Protein AF-A0A939WVJ8-F1 (afdb_monomer)

pLDDT: mean 87.92, std 11.15, range [46.84, 96.56]

Foldseek 3Di:
DDDPDDDPVNVVVVVVVVVVVCVVPVVVVLVVVVVVQVVVQVVLVVQQVQLQVVVCVVPVAGDQALVSSVVVRRDDDDPFKDKGKGFDDDPNGRQKMKIWIWGDRPNAIWIKMFIPGDPDDPDHGDIDTDDQPDDPDPPHGSDD

Solvent-accessible surface area (backbone atoms only — not comparable to full-atom values): 8310 Å² total; per-residue (Å²): 131,89,80,83,74,85,55,72,65,63,53,51,52,52,53,53,53,51,50,57,52,49,67,56,47,53,63,54,54,51,53,52,56,53,50,54,53,51,53,51,48,54,53,46,49,50,44,34,48,50,9,37,52,54,42,24,74,75,68,78,38,56,60,59,47,62,76,81,24,48,89,48,59,31,66,77,68,55,100,48,36,42,67,45,42,29,54,42,70,56,98,87,39,46,56,25,39,39,38,33,41,36,38,56,54,98,88,44,66,48,24,36,37,36,39,48,57,59,83,92,64,93,59,66,72,43,82,43,81,48,57,76,85,58,57,95,48,93,86,48,66,46,71,134

Secondary structure (DSSP, 8-state):
----PPPHHHHHHHHHHHHHHHHHHHHHHHHHHHHHHHHHHHHHHHHHHHHHHHHHHHHSS--SSHHHHGGGTPPPP-SSEEEEEEEEEETTEEEEEEEEEEEEETTEEEEEEEEEE-SS-S--SEEEEE-TT---STT--S--

Mean predicted aligned error: 7.28 Å

Sequence (144 aa):
MKTKGFTLIELAIVVAIVGILAAIAVPIFSSFSDAAKIDELQSNMLVAATAQEEYFISKGKYSSTPADLIAYGFPKNSDDMRFRTGIILKNGVGMSYWINGLRKIKGETHCWLYVSSLMGTTEKASFKELKASEQPYTGVSCTW

Nearest PDB structures (foldseek):
  5u35-assembly1_B  TM=5.638E-01  e=1.105E+00  synthetic construct
  8jz0-assembly2_B  TM=4.241E-01  e=3.193E+00  Dioscoreophyllum cumminsii
  5muz-assembly1_A  TM=5.393E-01  e=4.942E+00  CAS virus
  3fka-assembly1_D  TM=2.583E-01  e=1.252E+00  Ruegeria pomeroyi DSS-3

Structure (mmCIF, N/CA/C/O backbone):
data_AF-A0A939WVJ8-F1
#
_entry.id   AF-A0A939WVJ8-F1
#
loop_
_atom_site.group_PDB
_atom_site.id
_atom_site.type_symbol
_atom_site.label_atom_id
_atom_site.label_alt_id
_atom_site.label_comp_id
_atom_site.label_asym_id
_atom_site.label_entit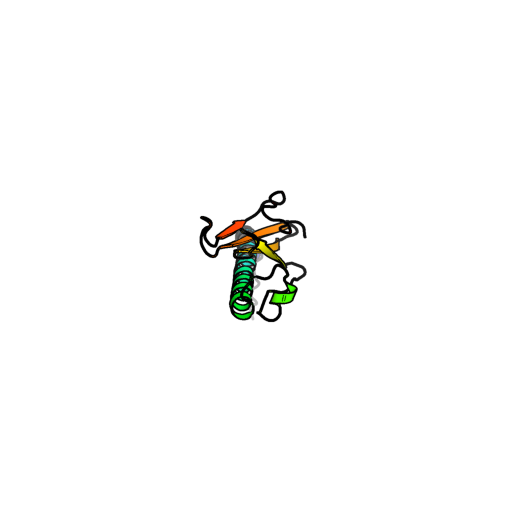y_id
_atom_site.label_seq_id
_atom_site.pdbx_PDB_ins_code
_atom_site.Cartn_x
_atom_site.Cartn_y
_atom_site.Cartn_z
_atom_site.occupancy
_atom_site.B_iso_or_equiv
_atom_site.auth_seq_id
_atom_site.auth_comp_id
_atom_site.auth_asym_id
_atom_site.auth_atom_id
_atom_site.pdbx_PDB_model_num
ATOM 1 N N . MET A 1 1 ? -54.660 -20.182 29.153 1.00 51.53 1 MET A N 1
ATOM 2 C CA . MET A 1 1 ? -53.192 -20.228 28.951 1.00 51.53 1 MET A CA 1
ATOM 3 C C . MET A 1 1 ? -52.571 -19.088 29.750 1.00 51.53 1 MET A C 1
ATOM 5 O O . MET A 1 1 ? -52.990 -17.959 29.550 1.00 51.53 1 MET A O 1
ATOM 9 N N . LYS A 1 2 ? -51.660 -19.356 30.699 1.00 58.00 2 LYS A N 1
ATOM 10 C CA . LYS A 1 2 ? -50.938 -18.294 31.426 1.00 58.00 2 LYS A CA 1
ATOM 11 C C . LYS A 1 2 ? -49.825 -17.760 30.524 1.00 58.00 2 LYS A C 1
ATOM 13 O O . LYS A 1 2 ? -48.818 -18.434 30.333 1.00 58.00 2 LYS A O 1
ATOM 18 N N . THR A 1 3 ? -50.014 -16.572 29.968 1.00 65.06 3 THR A N 1
ATOM 19 C CA . THR A 1 3 ? -48.945 -15.785 29.352 1.00 65.06 3 THR A CA 1
ATOM 20 C C . THR A 1 3 ? -47.984 -15.342 30.453 1.00 65.06 3 THR A C 1
ATOM 22 O O . THR A 1 3 ? -48.331 -14.531 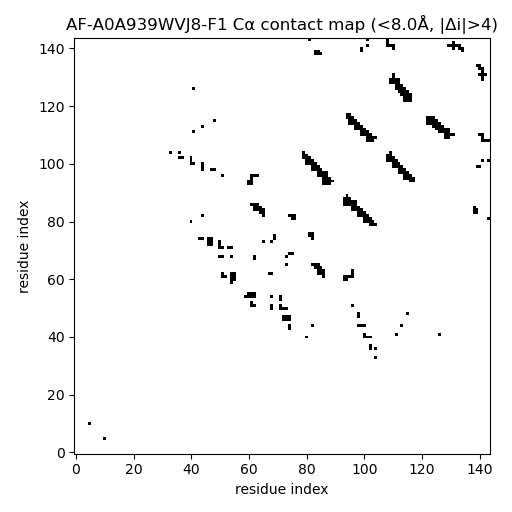31.309 1.00 65.06 3 THR A O 1
ATOM 25 N N . LYS A 1 4 ? -46.778 -15.919 30.481 1.00 73.19 4 LYS A N 1
ATOM 26 C CA . LYS A 1 4 ? -45.676 -15.387 31.289 1.00 73.19 4 LYS A CA 1
ATOM 27 C C . LYS A 1 4 ? -45.212 -14.097 30.613 1.00 73.19 4 LYS A C 1
ATOM 29 O O . LYS A 1 4 ? -44.643 -14.150 29.528 1.00 73.19 4 LYS A O 1
ATOM 34 N N . GLY A 1 5 ? -45.549 -12.955 31.206 1.00 76.75 5 GLY A N 1
ATOM 35 C CA . GLY A 1 5 ? -45.053 -11.653 30.767 1.00 76.75 5 GLY A CA 1
ATOM 36 C C . GLY A 1 5 ? -43.586 -11.482 31.157 1.00 76.75 5 GLY A C 1
ATOM 37 O O . GLY A 1 5 ? -43.186 -11.912 32.237 1.00 76.75 5 GLY A O 1
ATOM 38 N N . PHE A 1 6 ? -42.804 -10.873 30.267 1.00 80.56 6 PHE A N 1
ATOM 39 C CA . PHE A 1 6 ? -41.421 -10.466 30.522 1.00 80.56 6 PHE A CA 1
ATOM 40 C C . PHE A 1 6 ? -41.404 -9.400 31.624 1.00 80.56 6 PHE A C 1
ATOM 42 O O . PHE A 1 6 ? -42.238 -8.489 31.606 1.00 80.56 6 PHE A O 1
ATOM 49 N N . THR A 1 7 ? -40.488 -9.491 32.585 1.00 89.56 7 THR A N 1
ATOM 50 C CA . THR A 1 7 ? -40.379 -8.462 33.624 1.00 89.56 7 THR A CA 1
ATOM 51 C C . THR A 1 7 ? -39.522 -7.292 33.135 1.00 89.56 7 THR A C 1
ATOM 53 O O . THR A 1 7 ? -38.559 -7.458 32.386 1.00 89.56 7 THR A O 1
ATOM 56 N N . LEU A 1 8 ? -39.848 -6.072 33.574 1.00 89.81 8 LEU A N 1
ATOM 57 C CA . LEU A 1 8 ? -39.053 -4.881 33.244 1.00 89.81 8 LEU A CA 1
ATOM 58 C C . LEU A 1 8 ? -37.630 -4.960 33.820 1.00 89.81 8 LEU A C 1
ATOM 60 O O . LEU A 1 8 ? -36.695 -4.436 33.219 1.00 89.81 8 LEU A O 1
ATOM 64 N N . ILE A 1 9 ? -37.458 -5.645 34.956 1.00 92.62 9 ILE A N 1
ATOM 65 C CA . ILE A 1 9 ? -36.148 -5.854 35.583 1.00 92.62 9 ILE A CA 1
ATOM 66 C C . ILE A 1 9 ? -35.263 -6.792 34.745 1.00 92.62 9 ILE A C 1
ATOM 68 O O . ILE A 1 9 ? -34.078 -6.510 34.581 1.00 92.62 9 ILE A O 1
ATOM 72 N N . GLU A 1 10 ? -35.829 -7.851 34.148 1.00 90.62 10 GLU A N 1
ATOM 73 C CA . GLU A 1 10 ? -35.093 -8.741 33.236 1.00 90.62 10 GLU A CA 1
ATOM 74 C C . GLU A 1 10 ? -34.570 -7.970 32.026 1.00 90.62 10 GLU A C 1
ATOM 76 O O . GLU A 1 10 ? -33.407 -8.115 31.656 1.00 90.62 10 GLU A O 1
ATOM 81 N N . LEU A 1 11 ? -35.390 -7.090 31.448 1.00 90.50 11 LEU A N 1
ATOM 82 C CA . LEU A 1 11 ? -34.958 -6.269 30.321 1.00 90.50 11 LEU A CA 1
ATOM 83 C C . LEU A 1 11 ? -33.883 -5.249 30.733 1.00 90.50 11 LEU A C 1
ATOM 85 O O . LEU A 1 11 ? -32.908 -5.056 30.007 1.00 90.50 11 LEU A O 1
ATOM 89 N N . ALA A 1 12 ? -34.023 -4.626 31.907 1.00 92.56 12 ALA A N 1
ATOM 90 C CA . ALA A 1 12 ? -33.082 -3.618 32.392 1.00 92.56 12 ALA A CA 1
ATOM 91 C C . ALA A 1 12 ? -31.667 -4.182 32.603 1.00 92.56 12 ALA A C 1
ATOM 93 O O . ALA A 1 12 ? -30.686 -3.555 32.201 1.00 92.56 12 ALA A O 1
ATOM 94 N N . ILE A 1 13 ? -31.550 -5.383 33.177 1.00 94.19 13 ILE A N 1
ATOM 95 C CA . ILE A 1 13 ? -30.248 -6.033 33.393 1.00 94.19 13 ILE A CA 1
ATOM 96 C C . ILE A 1 13 ? -29.610 -6.431 32.055 1.00 94.19 13 ILE A C 1
ATOM 98 O O . ILE A 1 13 ? -28.408 -6.246 31.872 1.00 94.19 13 ILE A O 1
ATOM 102 N N . VAL A 1 14 ? -30.399 -6.921 31.093 1.00 95.12 14 VAL A N 1
ATOM 103 C CA . VAL A 1 14 ? -29.889 -7.287 29.761 1.00 95.12 14 VAL A CA 1
ATOM 104 C C . VAL A 1 14 ? -29.299 -6.073 29.048 1.00 95.12 14 VAL A C 1
ATOM 106 O O . VAL A 1 14 ? -28.176 -6.143 28.549 1.00 95.12 14 VAL A O 1
ATOM 109 N N . VAL A 1 15 ? -30.008 -4.941 29.043 1.00 94.75 15 VAL A N 1
ATOM 110 C CA . VAL A 1 15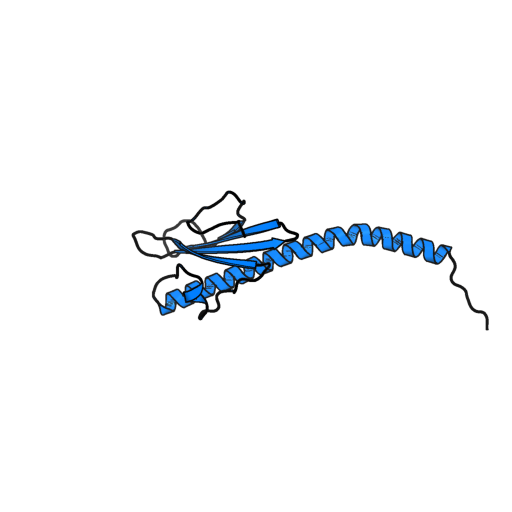 ? -29.509 -3.708 28.414 1.00 94.75 15 VAL A CA 1
ATOM 111 C C . VAL A 1 15 ? -28.262 -3.188 29.134 1.00 94.75 15 VAL A C 1
ATOM 113 O O . VAL A 1 15 ? -27.330 -2.739 28.469 1.00 94.75 15 VAL A O 1
ATOM 116 N N . ALA A 1 16 ? -28.192 -3.309 30.464 1.00 95.19 16 ALA A N 1
ATOM 117 C CA . ALA A 1 16 ? -27.001 -2.936 31.226 1.00 95.19 16 ALA A CA 1
ATOM 118 C C . ALA A 1 16 ? -25.770 -3.776 30.833 1.00 95.19 16 ALA A C 1
ATOM 120 O O . ALA A 1 16 ? -24.700 -3.221 30.586 1.00 95.19 16 ALA A O 1
ATOM 121 N N . ILE A 1 17 ? -25.919 -5.100 30.707 1.00 96.38 17 ILE A N 1
ATOM 122 C CA . ILE A 1 17 ? -24.822 -5.993 30.301 1.00 96.38 17 ILE A CA 1
ATOM 123 C C . ILE A 1 17 ? -24.402 -5.717 28.850 1.00 96.38 17 ILE A C 1
ATOM 125 O O . ILE A 1 17 ? -23.210 -5.576 28.576 1.00 96.38 17 ILE A O 1
ATOM 129 N N . VAL A 1 18 ? -25.359 -5.582 27.924 1.00 95.69 18 VAL A N 1
ATOM 130 C CA . VAL A 1 18 ? -25.067 -5.259 26.515 1.00 95.69 18 VAL A CA 1
ATOM 131 C C . VAL A 1 18 ? -24.376 -3.899 26.394 1.00 95.69 18 VAL A C 1
ATOM 133 O O . VAL A 1 18 ? -23.446 -3.769 25.603 1.00 95.69 18 VAL A O 1
ATOM 136 N N . GLY A 1 19 ? -24.758 -2.911 27.209 1.00 95.19 19 GLY A N 1
ATOM 137 C CA . GLY A 1 19 ? -24.100 -1.605 27.260 1.00 95.19 19 GLY A CA 1
ATOM 138 C C . GLY A 1 19 ? -22.620 -1.693 27.645 1.00 95.19 19 GLY A C 1
ATOM 139 O O . GLY A 1 19 ? -21.780 -1.087 26.981 1.00 95.19 19 GLY A O 1
ATOM 140 N N . ILE A 1 20 ? -22.282 -2.498 28.661 1.00 95.12 20 ILE A N 1
ATOM 141 C CA . ILE A 1 20 ? -20.887 -2.720 29.086 1.00 95.12 20 ILE A CA 1
ATOM 142 C C . ILE A 1 20 ? -20.090 -3.427 27.982 1.00 95.12 20 ILE A C 1
ATOM 144 O O . ILE A 1 20 ? -18.980 -3.007 27.653 1.00 95.12 20 ILE A O 1
ATOM 148 N N . LEU A 1 21 ? -20.661 -4.474 27.375 1.00 95.44 21 LEU A N 1
ATOM 149 C CA . LEU A 1 21 ? -20.004 -5.207 26.291 1.00 95.44 21 LEU A CA 1
ATOM 150 C C . LEU A 1 21 ? -19.768 -4.315 25.064 1.00 95.44 21 LEU A C 1
ATOM 152 O O . LEU A 1 21 ? -18.676 -4.330 24.500 1.00 95.44 21 LEU A O 1
ATOM 156 N N . ALA A 1 22 ? -20.756 -3.503 24.678 1.00 92.56 22 ALA A N 1
ATOM 157 C CA . ALA A 1 22 ? -20.650 -2.592 23.542 1.00 92.56 22 ALA A CA 1
ATOM 158 C C . ALA A 1 22 ? -19.573 -1.517 23.759 1.00 92.56 22 ALA A C 1
ATOM 160 O O . ALA A 1 22 ? -18.813 -1.225 22.835 1.00 92.56 22 ALA A O 1
ATOM 161 N N . ALA A 1 23 ? -19.457 -0.978 24.978 1.00 93.06 23 ALA A N 1
ATOM 162 C CA . ALA A 1 23 ? -18.451 0.030 25.312 1.00 93.06 23 ALA A CA 1
ATOM 163 C C . ALA A 1 23 ? -17.007 -0.468 25.104 1.00 93.06 23 ALA A C 1
ATOM 165 O O . ALA A 1 23 ? -16.149 0.307 24.686 1.00 93.06 23 ALA A O 1
ATOM 166 N N . ILE A 1 24 ? -16.741 -1.757 25.347 1.00 91.00 24 ILE A N 1
ATOM 167 C CA . ILE A 1 24 ? -15.419 -2.372 25.142 1.00 91.00 24 ILE A CA 1
ATOM 168 C C . ILE A 1 24 ? -15.244 -2.850 23.692 1.00 91.00 24 ILE A C 1
ATOM 170 O O . ILE A 1 24 ? -14.176 -2.683 23.104 1.00 91.00 24 ILE A O 1
ATOM 174 N N . ALA A 1 25 ? -16.284 -3.435 23.093 1.00 88.44 25 ALA A N 1
ATOM 175 C CA . ALA A 1 25 ? -16.197 -4.059 21.775 1.00 88.44 25 ALA A CA 1
ATOM 176 C C . ALA A 1 25 ? -15.981 -3.050 20.634 1.00 88.44 25 ALA A C 1
ATOM 178 O O . ALA A 1 25 ? -15.193 -3.311 19.725 1.00 88.44 25 ALA A O 1
ATOM 179 N N . VAL A 1 26 ? -16.646 -1.891 20.680 1.00 87.25 26 VAL A N 1
ATOM 180 C CA . VAL A 1 26 ? -16.578 -0.871 19.617 1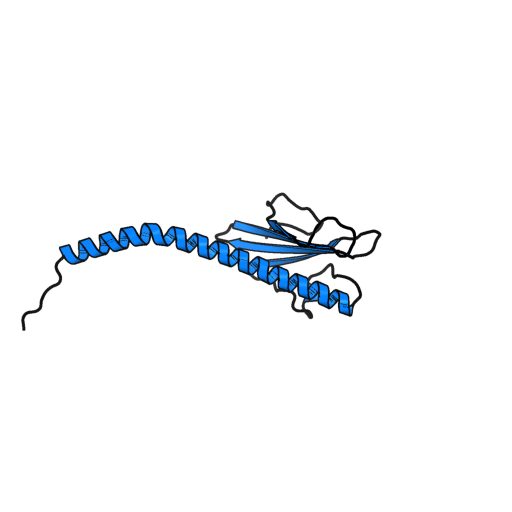.00 87.25 26 VAL A CA 1
ATOM 181 C C . VAL A 1 26 ? -15.156 -0.335 19.370 1.00 87.25 26 VAL A C 1
ATOM 183 O O . VAL A 1 26 ? -14.716 -0.379 18.216 1.00 87.25 26 VAL A O 1
ATOM 186 N N . PRO A 1 27 ? -14.397 0.147 20.379 1.00 86.50 27 PRO A N 1
ATOM 187 C CA . PRO A 1 27 ? -13.050 0.670 20.136 1.00 86.50 27 PRO A CA 1
ATOM 188 C C . PRO A 1 27 ? -12.084 -0.409 19.626 1.00 86.50 27 PRO A C 1
ATOM 190 O O . PRO A 1 27 ? -11.284 -0.138 18.732 1.00 86.50 27 PRO A O 1
ATOM 193 N N . ILE A 1 28 ? -12.198 -1.638 20.138 1.00 87.44 28 ILE A N 1
ATOM 194 C CA . ILE A 1 28 ? -11.349 -2.771 19.746 1.00 87.44 28 ILE A CA 1
ATOM 195 C C . ILE A 1 28 ? -11.608 -3.178 18.292 1.00 87.44 28 ILE A C 1
ATOM 197 O O . ILE A 1 28 ? -10.678 -3.351 17.510 1.00 87.44 28 ILE A O 1
ATOM 201 N N . PHE A 1 29 ? -12.875 -3.311 17.899 1.00 86.75 29 PHE A N 1
ATOM 202 C CA . PHE A 1 29 ? -13.216 -3.677 16.526 1.00 86.75 29 PHE A CA 1
ATOM 203 C C . PHE A 1 29 ? -12.712 -2.633 15.519 1.00 86.75 29 PHE A C 1
ATOM 205 O O . PHE A 1 29 ? -12.241 -2.974 14.434 1.00 86.75 29 PHE A O 1
ATOM 212 N N . SER A 1 30 ? -12.760 -1.354 15.899 1.00 85.12 30 SER A N 1
ATOM 213 C CA . SER A 1 30 ? -12.295 -0.275 15.040 1.00 85.12 30 SER A CA 1
ATOM 214 C C . SER A 1 30 ? -10.788 -0.335 14.771 1.00 85.12 30 SER A C 1
ATOM 216 O O . SER A 1 30 ? -10.390 -0.193 13.615 1.00 85.12 30 SER A O 1
ATOM 218 N N . SER A 1 31 ? -9.954 -0.605 15.780 1.00 85.31 31 SER A N 1
ATOM 219 C CA . SER A 1 31 ? -8.501 -0.709 15.581 1.00 85.31 31 SER A CA 1
ATOM 220 C C . SER A 1 31 ? -8.111 -1.926 14.739 1.00 85.31 31 SER A C 1
ATOM 222 O O . SER A 1 31 ? -7.244 -1.813 13.873 1.00 85.31 31 SER A O 1
ATOM 224 N N . PHE A 1 32 ? -8.793 -3.063 14.909 1.00 88.56 32 PHE A N 1
ATOM 225 C CA . PHE A 1 32 ? -8.584 -4.234 14.051 1.00 88.56 32 PHE A CA 1
ATOM 226 C C . PHE A 1 32 ? -8.926 -3.951 12.588 1.00 88.56 32 PHE A C 1
ATOM 228 O O . PHE A 1 32 ? -8.192 -4.363 11.692 1.00 88.56 32 PHE A O 1
ATOM 235 N N . SER A 1 33 ? -10.015 -3.217 12.338 1.00 91.06 33 SER A N 1
ATOM 236 C CA . SER A 1 33 ? -10.392 -2.841 10.975 1.00 91.06 33 SER A C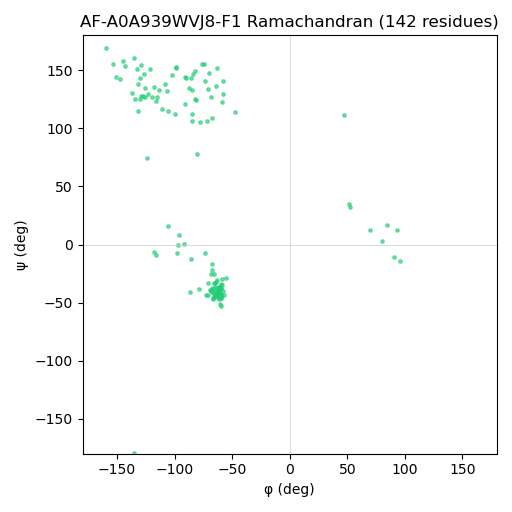A 1
ATOM 237 C C . SER A 1 33 ? -9.373 -1.906 10.314 1.00 91.06 33 SER A C 1
ATOM 239 O O . SER A 1 33 ? -9.151 -2.007 9.110 1.00 91.06 33 SER A O 1
ATOM 241 N N . ASP A 1 34 ? -8.724 -1.030 11.087 1.00 92.06 34 ASP A N 1
ATOM 242 C CA . ASP A 1 34 ? -7.695 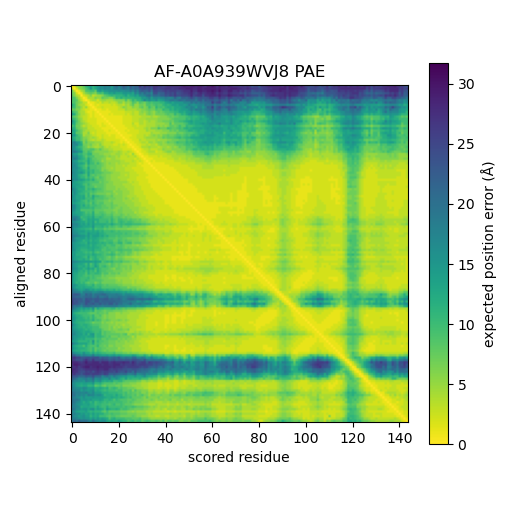-0.121 10.577 1.00 92.06 34 ASP A CA 1
ATOM 243 C C . ASP A 1 34 ? -6.398 -0.883 10.263 1.00 92.06 34 ASP A C 1
ATOM 245 O O . ASP A 1 34 ? -5.829 -0.709 9.186 1.00 92.06 34 ASP A O 1
ATOM 249 N N . ALA A 1 35 ? -5.980 -1.795 11.149 1.00 91.50 35 ALA A N 1
ATOM 250 C CA . ALA A 1 35 ? -4.822 -2.661 10.925 1.00 91.50 35 ALA A CA 1
ATOM 251 C C . ALA A 1 35 ? -4.998 -3.536 9.672 1.00 91.50 35 ALA A C 1
ATOM 253 O O . ALA A 1 35 ? -4.129 -3.550 8.805 1.00 91.50 35 ALA A O 1
ATOM 254 N N . ALA A 1 36 ? -6.170 -4.160 9.503 1.00 94.06 36 ALA A N 1
ATOM 255 C CA . ALA A 1 36 ? -6.472 -4.970 8.322 1.00 94.06 36 ALA A CA 1
ATOM 256 C C . ALA A 1 36 ? -6.363 -4.175 7.005 1.00 94.06 36 ALA A C 1
ATOM 258 O O . ALA A 1 36 ? -5.929 -4.709 5.985 1.00 94.06 36 ALA A O 1
ATOM 259 N N . LYS A 1 37 ? -6.717 -2.882 7.012 1.00 94.75 37 LYS A N 1
ATOM 260 C CA . LYS A 1 37 ? -6.573 -2.002 5.838 1.00 94.75 37 LYS A CA 1
ATOM 261 C C . LYS A 1 37 ? -5.115 -1.669 5.522 1.00 94.75 37 LYS A C 1
ATOM 263 O O . LYS A 1 37 ? -4.784 -1.474 4.349 1.00 94.75 37 LYS A O 1
ATOM 268 N N . ILE A 1 38 ? -4.261 -1.562 6.540 1.00 93.94 38 ILE A N 1
ATOM 269 C CA . ILE A 1 38 ? -2.816 -1.365 6.360 1.00 93.94 38 ILE A CA 1
ATOM 270 C C . ILE A 1 38 ? -2.184 -2.648 5.815 1.00 93.94 38 ILE A C 1
ATOM 272 O O . ILE A 1 38 ? -1.422 -2.580 4.852 1.00 93.94 38 ILE A O 1
ATOM 276 N N . ASP A 1 39 ? -2.563 -3.809 6.348 1.00 94.88 39 ASP A N 1
ATOM 277 C CA . ASP A 1 39 ? -2.085 -5.107 5.862 1.00 94.88 39 ASP A CA 1
ATOM 278 C C . ASP A 1 39 ? -2.490 -5.340 4.398 1.00 94.88 39 ASP A C 1
ATOM 280 O O . ASP A 1 39 ? -1.676 -5.769 3.578 1.00 94.88 39 ASP A O 1
ATOM 284 N N . GLU A 1 40 ? -3.723 -4.978 4.028 1.00 95.62 40 GLU A N 1
ATOM 285 C CA . GLU A 1 40 ? -4.189 -5.006 2.637 1.00 95.62 40 GLU A CA 1
ATOM 286 C C . GLU A 1 40 ? -3.344 -4.089 1.735 1.00 95.62 40 GLU A C 1
ATOM 288 O O . GLU A 1 40 ? -2.965 -4.481 0.628 1.00 95.62 40 GLU A O 1
ATOM 293 N N . LEU A 1 41 ? -3.012 -2.877 2.200 1.00 96.00 41 LEU A N 1
ATOM 294 C CA . LEU A 1 41 ? -2.148 -1.960 1.453 1.00 96.00 41 LEU A CA 1
ATOM 295 C C . LEU A 1 41 ? -0.771 -2.590 1.213 1.00 96.00 41 LEU A C 1
ATOM 297 O O . LEU A 1 41 ? -0.308 -2.621 0.074 1.00 96.00 41 LEU A O 1
ATOM 301 N N . GLN A 1 42 ? -0.124 -3.097 2.264 1.00 94.44 42 GLN A N 1
ATOM 302 C CA . GLN A 1 42 ? 1.205 -3.701 2.166 1.00 94.44 42 GLN A CA 1
ATOM 303 C C . GLN A 1 42 ? 1.200 -4.951 1.279 1.00 94.44 42 GLN A C 1
ATOM 305 O O . GLN A 1 42 ? 2.098 -5.121 0.456 1.00 94.44 42 GLN A O 1
ATOM 310 N N . SER A 1 43 ? 0.164 -5.787 1.378 1.00 95.44 43 SER A N 1
ATOM 311 C CA . SER A 1 43 ? -0.014 -6.952 0.508 1.00 95.44 43 SER A CA 1
ATOM 312 C C . SER A 1 43 ? -0.101 -6.544 -0.966 1.00 95.44 43 SER A C 1
ATOM 314 O O . SER A 1 43 ? 0.625 -7.078 -1.803 1.00 95.44 43 SER A O 1
ATOM 316 N N 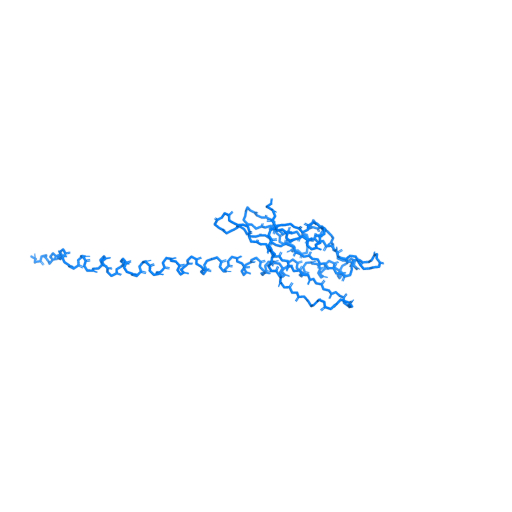. ASN A 1 44 ? -0.891 -5.517 -1.286 1.00 96.44 44 ASN A N 1
ATOM 317 C CA . ASN A 1 44 ? -0.965 -4.990 -2.648 1.00 96.44 44 ASN A CA 1
ATOM 318 C C . ASN A 1 44 ? 0.356 -4.348 -3.104 1.00 96.44 44 ASN A C 1
ATOM 320 O O . ASN A 1 44 ? 0.725 -4.459 -4.270 1.00 96.44 44 ASN A O 1
ATOM 324 N N . MET A 1 45 ? 1.118 -3.720 -2.205 1.00 95.56 45 MET A N 1
ATOM 325 C CA . MET A 1 45 ? 2.464 -3.231 -2.530 1.00 95.56 45 MET A CA 1
ATOM 326 C C . MET A 1 45 ? 3.434 -4.373 -2.873 1.00 95.56 45 MET A C 1
ATOM 328 O O . MET A 1 45 ? 4.298 -4.181 -3.726 1.00 95.56 45 MET A O 1
ATOM 332 N N . LEU A 1 46 ? 3.284 -5.563 -2.280 1.00 94.00 46 LEU A N 1
ATOM 333 C CA . LEU A 1 46 ? 4.044 -6.748 -2.699 1.00 94.00 46 LEU A CA 1
ATOM 334 C C . LEU A 1 46 ? 3.632 -7.223 -4.095 1.00 94.00 46 LEU A C 1
ATOM 336 O O . LEU A 1 46 ? 4.499 -7.563 -4.891 1.00 94.00 46 LEU A O 1
ATOM 340 N N . VAL A 1 47 ? 2.340 -7.176 -4.432 1.00 95.50 47 VAL A N 1
ATOM 341 C CA . VAL A 1 47 ? 1.872 -7.454 -5.804 1.00 95.50 47 VAL A CA 1
ATOM 342 C C . VAL A 1 47 ? 2.483 -6.456 -6.797 1.00 95.50 47 VAL A C 1
ATOM 344 O O . VAL A 1 47 ? 2.969 -6.844 -7.857 1.00 95.50 47 VAL A O 1
ATOM 347 N N . ALA A 1 48 ? 2.539 -5.173 -6.432 1.00 95.88 48 ALA A N 1
ATOM 348 C CA . ALA A 1 48 ? 3.219 -4.145 -7.217 1.00 95.88 48 ALA A CA 1
ATOM 349 C C . ALA A 1 48 ? 4.729 -4.421 -7.380 1.00 95.88 48 ALA A C 1
ATOM 351 O O . ALA A 1 48 ? 5.289 -4.156 -8.444 1.00 95.88 48 ALA A O 1
ATOM 352 N N . ALA A 1 49 ? 5.383 -4.963 -6.348 1.00 93.69 49 ALA A N 1
ATOM 353 C CA . ALA A 1 49 ? 6.781 -5.382 -6.408 1.00 93.69 49 ALA A CA 1
ATOM 354 C C . ALA A 1 49 ? 6.967 -6.561 -7.373 1.00 93.69 49 ALA A C 1
ATOM 356 O O . ALA A 1 49 ? 7.839 -6.510 -8.234 1.00 93.69 49 ALA A O 1
ATOM 357 N N . THR A 1 50 ? 6.098 -7.575 -7.317 1.00 93.88 50 THR A N 1
ATOM 358 C CA . THR A 1 50 ? 6.099 -8.682 -8.286 1.00 93.88 50 THR A CA 1
ATOM 359 C C . THR A 1 50 ? 5.936 -8.178 -9.721 1.00 93.88 50 THR A C 1
ATOM 361 O O . THR A 1 50 ? 6.703 -8.588 -10.588 1.00 93.88 50 THR A O 1
ATOM 364 N N . ALA A 1 51 ? 5.033 -7.222 -9.964 1.00 95.81 51 ALA A N 1
ATOM 365 C CA . ALA A 1 51 ? 4.860 -6.611 -11.283 1.00 95.81 51 ALA A CA 1
ATOM 366 C C . ALA A 1 51 ? 6.145 -5.929 -11.795 1.00 95.81 51 ALA A C 1
ATOM 368 O O . ALA A 1 51 ? 6.458 -6.001 -12.984 1.00 95.81 51 ALA A O 1
ATOM 369 N N . GLN A 1 52 ? 6.916 -5.286 -10.908 1.00 94.12 52 GLN A N 1
ATOM 370 C CA . GLN A 1 52 ? 8.225 -4.717 -11.248 1.00 94.12 52 GLN A CA 1
ATOM 371 C C . GLN A 1 52 ? 9.249 -5.801 -11.607 1.00 94.12 52 GLN A C 1
ATOM 373 O O . GLN A 1 52 ? 9.972 -5.642 -12.590 1.00 94.12 52 GLN A O 1
ATOM 378 N N . GLU A 1 53 ? 9.304 -6.907 -10.859 1.00 91.50 53 GLU A N 1
ATOM 379 C CA . GLU A 1 53 ? 10.216 -8.019 -11.168 1.00 91.50 53 GLU A CA 1
ATOM 380 C C . GLU A 1 53 ? 9.872 -8.692 -12.504 1.00 91.50 53 GLU A C 1
ATOM 382 O O . GLU A 1 53 ? 10.759 -8.944 -13.319 1.00 91.50 53 GLU A O 1
ATOM 387 N N . GLU A 1 54 ? 8.590 -8.932 -12.784 1.00 93.12 54 GLU A N 1
ATOM 388 C CA . GLU A 1 54 ? 8.154 -9.484 -14.071 1.00 93.12 54 GLU A CA 1
ATOM 389 C C . GLU A 1 54 ? 8.482 -8.543 -15.236 1.00 93.12 54 GLU A C 1
ATOM 391 O O . GLU A 1 54 ? 8.973 -8.974 -16.287 1.00 93.12 54 GLU A O 1
ATOM 396 N N . TYR A 1 55 ? 8.278 -7.238 -15.039 1.00 93.81 55 TYR A N 1
ATOM 397 C CA . TYR A 1 55 ? 8.658 -6.230 -16.020 1.00 93.81 55 TYR A CA 1
ATOM 398 C C . TYR A 1 55 ? 10.172 -6.222 -16.266 1.00 93.81 55 TYR A C 1
ATOM 400 O O . TYR A 1 55 ? 10.607 -6.151 -17.418 1.00 93.81 55 TYR A O 1
ATOM 408 N N . PHE A 1 56 ? 10.983 -6.364 -15.213 1.00 90.94 56 PHE A N 1
ATOM 409 C CA . PHE A 1 56 ? 12.435 -6.479 -15.332 1.00 90.94 56 PHE A CA 1
ATOM 410 C C . PHE A 1 56 ? 12.848 -7.723 -16.122 1.00 90.94 56 PHE A C 1
ATOM 412 O O . PHE A 1 56 ? 13.684 -7.616 -17.016 1.00 90.94 56 PHE A O 1
ATOM 419 N N . ILE A 1 57 ? 12.225 -8.878 -15.872 1.00 90.69 57 ILE A N 1
ATOM 420 C CA . ILE A 1 57 ? 12.479 -10.105 -16.644 1.00 90.69 57 ILE A CA 1
ATOM 421 C C . ILE A 1 57 ? 12.160 -9.891 -18.133 1.00 90.69 57 ILE A C 1
ATOM 423 O O . ILE A 1 57 ? 12.900 -10.358 -18.997 1.00 90.69 57 ILE A O 1
ATOM 427 N N . SER A 1 58 ? 11.093 -9.151 -18.453 1.00 92.88 58 SER A N 1
ATOM 428 C CA . SER A 1 58 ? 10.683 -8.896 -19.841 1.00 92.88 58 SER A CA 1
ATOM 429 C C . SER A 1 58 ? 11.511 -7.816 -20.553 1.00 92.88 58 SER A C 1
ATOM 431 O O . SER A 1 58 ? 11.764 -7.914 -21.756 1.00 92.88 58 SER A O 1
ATOM 433 N N . LYS A 1 59 ? 11.898 -6.748 -19.844 1.00 91.44 59 LYS A N 1
ATOM 434 C CA . LYS A 1 59 ? 12.454 -5.514 -20.436 1.00 91.44 59 LYS A CA 1
ATOM 435 C C . LYS A 1 59 ? 13.888 -5.199 -20.014 1.00 91.44 59 LYS A C 1
ATOM 437 O O . LYS A 1 59 ? 14.463 -4.246 -20.538 1.00 91.44 59 LYS A O 1
ATOM 442 N N . GLY A 1 60 ? 14.455 -5.956 -19.077 1.00 88.06 60 GLY A N 1
ATOM 443 C CA . GLY A 1 60 ? 15.806 -5.769 -18.541 1.00 88.06 60 GLY A CA 1
ATOM 444 C C . GLY A 1 60 ? 15.985 -4.518 -17.674 1.00 88.06 60 GLY A C 1
ATOM 445 O O . GLY A 1 60 ? 17.116 -4.111 -17.419 1.00 88.06 60 GLY A O 1
ATOM 446 N N . LYS A 1 61 ? 14.891 -3.862 -17.269 1.00 88.25 61 LYS A N 1
ATOM 447 C CA . LYS A 1 61 ? 14.885 -2.662 -16.420 1.00 88.25 61 LYS A CA 1
ATOM 448 C C . LYS A 1 61 ? 13.578 -2.567 -15.644 1.00 88.25 61 LYS A C 1
ATOM 450 O O . LYS A 1 61 ? 12.561 -3.050 -16.131 1.00 88.25 61 LYS A O 1
ATOM 455 N N . TYR A 1 62 ? 13.589 -1.887 -14.504 1.00 91.50 62 TYR A N 1
ATOM 456 C CA . TYR A 1 62 ? 12.363 -1.529 -13.787 1.00 91.50 62 TYR A CA 1
ATOM 457 C C . TYR A 1 62 ? 11.637 -0.357 -14.457 1.00 91.50 62 TYR A C 1
ATOM 459 O O . TYR A 1 62 ? 12.256 0.449 -15.161 1.00 91.50 62 TYR A O 1
ATOM 467 N N . SER A 1 63 ? 10.321 -0.255 -14.254 1.00 92.69 63 SER A N 1
ATOM 468 C CA . SER A 1 63 ? 9.542 0.878 -14.763 1.00 92.69 63 SER A CA 1
ATOM 469 C C . SER A 1 63 ? 9.479 2.016 -13.747 1.00 92.69 63 SER A C 1
ATOM 471 O O . SER A 1 63 ? 9.358 1.803 -12.542 1.00 92.69 63 SER A O 1
ATOM 473 N N . SER A 1 64 ? 9.522 3.250 -14.250 1.00 91.81 64 SER A N 1
ATOM 474 C CA . SER A 1 64 ? 9.268 4.457 -13.467 1.00 91.81 64 SER A CA 1
ATOM 475 C C . SER A 1 64 ? 7.805 4.900 -13.493 1.00 91.81 64 SER A C 1
ATOM 477 O O . SER A 1 64 ? 7.489 5.949 -12.937 1.00 91.81 64 SER A O 1
ATOM 479 N N . THR A 1 65 ? 6.925 4.174 -14.187 1.00 92.06 65 THR A N 1
ATOM 480 C CA . THR A 1 65 ? 5.518 4.549 -14.329 1.00 92.06 65 THR A CA 1
ATOM 481 C C . THR A 1 65 ? 4.599 3.362 -14.035 1.00 92.06 65 THR A C 1
ATOM 483 O O . THR A 1 65 ? 4.850 2.254 -14.506 1.00 92.06 65 THR A O 1
ATOM 486 N N . PRO A 1 66 ? 3.489 3.566 -13.301 1.00 93.19 66 PRO A N 1
ATOM 487 C CA . PRO A 1 66 ? 2.501 2.507 -13.095 1.00 93.19 66 PRO A CA 1
ATOM 488 C C . PRO A 1 66 ? 1.896 1.969 -14.398 1.00 93.19 66 PRO A C 1
ATOM 490 O O . PRO A 1 66 ? 1.512 0.806 -14.456 1.00 93.19 66 PRO A O 1
ATOM 493 N N . ALA A 1 67 ? 1.807 2.802 -15.442 1.00 94.12 67 ALA A N 1
ATOM 494 C CA . ALA A 1 67 ? 1.150 2.461 -16.703 1.00 94.12 67 ALA A CA 1
ATOM 495 C C . ALA A 1 67 ? 1.810 1.269 -17.414 1.00 94.12 67 ALA A C 1
ATOM 497 O O . ALA A 1 67 ? 1.105 0.387 -17.902 1.00 94.12 67 ALA A O 1
ATOM 498 N N . ASP A 1 68 ? 3.143 1.201 -17.405 1.00 94.12 68 ASP A N 1
ATOM 499 C CA . ASP A 1 68 ? 3.888 0.102 -18.033 1.00 94.12 68 ASP A CA 1
ATOM 500 C C . ASP A 1 68 ? 3.676 -1.241 -17.317 1.00 94.12 68 ASP A C 1
ATOM 502 O O . ASP A 1 68 ? 3.879 -2.305 -17.902 1.00 94.12 68 ASP A O 1
ATOM 506 N N . LEU A 1 69 ? 3.266 -1.191 -16.047 1.00 95.44 69 LEU A N 1
ATOM 507 C CA . LEU A 1 69 ? 3.162 -2.344 -15.157 1.00 95.44 69 LEU A CA 1
ATOM 508 C C . LEU A 1 69 ? 1.736 -2.903 -15.069 1.00 95.44 69 LEU A C 1
ATOM 510 O O . LEU A 1 69 ? 1.532 -3.970 -14.494 1.00 95.44 69 LEU A O 1
ATOM 514 N N . ILE A 1 70 ? 0.739 -2.227 -15.654 1.00 94.00 70 ILE A N 1
ATOM 515 C CA . ILE A 1 70 ? -0.667 -2.673 -15.619 1.00 94.00 70 ILE A CA 1
ATOM 516 C C . ILE A 1 70 ? -0.811 -4.074 -16.227 1.00 94.00 70 ILE A C 1
ATOM 518 O O . ILE A 1 70 ? -1.545 -4.905 -15.695 1.00 94.00 70 ILE A O 1
ATOM 522 N N . ALA A 1 71 ? -0.086 -4.354 -17.315 1.00 94.88 71 ALA A N 1
ATOM 523 C CA . ALA A 1 71 ? -0.085 -5.665 -17.967 1.00 94.88 71 ALA A CA 1
ATOM 524 C C . ALA A 1 71 ? 0.562 -6.775 -17.114 1.00 94.88 71 ALA A C 1
ATOM 526 O O . ALA A 1 71 ? 0.324 -7.949 -17.378 1.00 94.88 71 ALA A O 1
ATOM 527 N N . TYR A 1 72 ? 1.335 -6.396 -16.093 1.00 95.25 72 TYR A N 1
ATOM 528 C CA . TYR A 1 72 ? 2.055 -7.279 -15.168 1.00 95.25 72 TYR A CA 1
ATOM 529 C C . TYR A 1 72 ? 1.380 -7.329 -13.786 1.00 95.25 72 TYR A C 1
ATOM 531 O O . TYR A 1 72 ? 1.984 -7.721 -12.797 1.00 95.25 72 TYR A O 1
ATOM 539 N N . GLY A 1 73 ? 0.121 -6.883 -13.687 1.00 95.06 73 GLY A N 1
ATOM 540 C CA . GLY A 1 73 ? -0.662 -6.989 -12.455 1.00 95.06 73 GLY A CA 1
ATOM 541 C C . GLY A 1 73 ? -0.444 -5.865 -11.440 1.00 95.06 73 GLY A C 1
ATOM 542 O O . GLY A 1 73 ? -0.837 -6.022 -10.286 1.00 95.06 73 GLY A O 1
ATOM 543 N N . PHE A 1 74 ? 0.130 -4.722 -11.836 1.00 96.50 74 PHE A N 1
ATOM 544 C CA . PHE A 1 74 ? 0.265 -3.585 -10.921 1.00 96.50 74 PHE A CA 1
ATOM 545 C C . PHE A 1 74 ? -1.110 -3.133 -10.385 1.00 96.50 74 PHE A C 1
ATOM 547 O O . PHE A 1 74 ? -2.033 -2.910 -11.182 1.00 96.50 74 PHE A O 1
ATOM 554 N N . PRO A 1 75 ? -1.270 -2.974 -9.057 1.00 95.88 75 PRO A N 1
ATOM 555 C CA . PRO A 1 75 ? -2.539 -2.603 -8.449 1.00 95.88 75 PRO A CA 1
ATOM 556 C C . PRO A 1 75 ? -3.078 -1.274 -8.979 1.00 95.88 75 PRO A C 1
ATOM 558 O O . PRO A 1 75 ? -2.347 -0.300 -9.172 1.00 95.88 75 PRO A O 1
ATOM 561 N N . LYS A 1 76 ? -4.396 -1.217 -9.176 1.00 93.38 76 LYS A N 1
ATOM 562 C CA . LYS A 1 76 ? -5.079 0.004 -9.607 1.00 93.38 76 LYS A CA 1
ATOM 563 C C . LYS A 1 76 ? -5.356 0.919 -8.421 1.00 93.38 76 LYS A C 1
ATOM 565 O O . LYS A 1 76 ? -5.635 0.468 -7.312 1.00 93.38 76 LYS A O 1
ATOM 570 N N . ASN A 1 77 ? -5.352 2.215 -8.700 1.00 94.44 77 ASN A N 1
ATOM 571 C CA . ASN A 1 77 ? -5.817 3.215 -7.750 1.00 94.44 77 ASN A CA 1
ATOM 572 C C . ASN A 1 77 ? -7.338 3.120 -7.576 1.00 94.44 77 ASN A C 1
ATOM 574 O O . ASN A 1 77 ? -8.068 2.818 -8.519 1.00 94.44 77 ASN A O 1
ATOM 578 N N . SER A 1 78 ? -7.792 3.430 -6.371 1.00 93.31 78 SER A N 1
ATOM 579 C CA . SER A 1 78 ? -9.191 3.532 -5.963 1.00 93.31 78 SER A CA 1
ATOM 580 C C . SER A 1 78 ? -9.391 4.795 -5.117 1.00 93.31 78 SER A C 1
ATOM 582 O O . SER A 1 78 ? -8.443 5.551 -4.872 1.00 93.31 78 SER A O 1
ATOM 584 N N . ASP A 1 79 ? -10.620 5.026 -4.659 1.00 92.50 79 ASP A N 1
ATOM 585 C CA . ASP A 1 79 ? -10.971 6.204 -3.856 1.00 92.50 79 ASP A CA 1
ATOM 586 C C . ASP A 1 79 ? -10.288 6.235 -2.484 1.00 92.50 79 ASP A C 1
ATOM 588 O O . ASP A 1 79 ? -10.038 7.322 -1.955 1.00 92.50 79 ASP A O 1
ATOM 592 N N . ASP A 1 80 ? -9.920 5.059 -1.963 1.00 93.44 80 ASP A N 1
ATOM 593 C CA . ASP A 1 80 ? -9.308 4.896 -0.643 1.00 93.44 80 ASP A CA 1
ATOM 594 C C . ASP A 1 80 ? -7.884 4.337 -0.685 1.00 93.44 80 ASP A C 1
ATOM 596 O O . ASP A 1 80 ? -7.194 4.377 0.334 1.00 93.44 80 ASP A O 1
ATOM 600 N N . MET A 1 81 ? -7.396 3.874 -1.842 1.00 95.31 81 MET A N 1
ATOM 601 C CA . MET A 1 81 ? -6.041 3.330 -1.983 1.00 95.31 81 MET A CA 1
ATOM 602 C C . MET A 1 81 ? -5.337 3.803 -3.262 1.00 95.31 81 MET A C 1
ATOM 604 O O . MET A 1 81 ? -5.900 3.699 -4.351 1.00 95.31 81 MET A O 1
ATOM 608 N N . ARG A 1 82 ? -4.098 4.298 -3.155 1.00 95.56 82 ARG A N 1
ATOM 609 C CA . ARG A 1 82 ? -3.285 4.747 -4.303 1.00 95.56 82 ARG A CA 1
ATOM 610 C C . ARG A 1 82 ? -1.893 4.131 -4.275 1.00 95.56 82 ARG A C 1
ATOM 612 O O . ARG A 1 82 ? -1.285 4.025 -3.218 1.00 95.56 82 ARG A O 1
ATOM 619 N N . PHE A 1 83 ? -1.375 3.805 -5.451 1.00 95.62 83 PHE A N 1
ATOM 620 C CA . PHE A 1 83 ? -0.037 3.278 -5.660 1.00 95.62 83 PHE A CA 1
ATOM 621 C C . PHE A 1 83 ? 0.708 4.136 -6.671 1.00 95.62 83 PHE A C 1
ATOM 623 O O . PHE A 1 83 ? 0.192 4.513 -7.727 1.00 95.62 83 PHE A O 1
ATOM 630 N N . ARG A 1 84 ? 1.952 4.440 -6.335 1.00 95.12 84 ARG A N 1
ATOM 631 C CA . ARG A 1 84 ? 2.912 5.127 -7.192 1.00 95.12 84 ARG A CA 1
ATOM 632 C C . ARG A 1 84 ? 4.189 4.310 -7.199 1.00 95.12 84 ARG A C 1
ATOM 634 O O . ARG A 1 84 ? 4.470 3.582 -6.250 1.00 95.12 84 ARG A O 1
ATOM 641 N N . THR A 1 85 ? 4.967 4.427 -8.258 1.00 94.88 85 THR A N 1
ATOM 642 C CA . THR A 1 85 ? 6.257 3.752 -8.350 1.00 94.88 85 THR A CA 1
ATOM 643 C C . THR A 1 85 ? 7.239 4.629 -9.094 1.00 94.88 85 THR A C 1
ATOM 645 O O . THR A 1 85 ? 6.841 5.509 -9.857 1.00 94.88 85 THR A O 1
ATOM 648 N N . GLY A 1 86 ? 8.516 4.378 -8.863 1.00 92.31 86 GLY A N 1
ATOM 649 C CA . GLY A 1 86 ? 9.599 5.003 -9.585 1.00 92.31 86 GLY A CA 1
ATOM 650 C C . GLY A 1 86 ? 10.862 4.175 -9.456 1.00 92.31 86 GLY A C 1
ATOM 651 O O . GLY A 1 86 ? 10.947 3.245 -8.656 1.00 92.31 86 GLY A O 1
ATOM 652 N N . ILE A 1 87 ? 11.857 4.535 -10.253 1.00 90.81 87 ILE A N 1
ATOM 653 C CA . ILE A 1 87 ? 13.166 3.891 -10.233 1.00 90.81 87 ILE A CA 1
ATOM 654 C C . ILE A 1 87 ? 14.148 4.713 -9.410 1.00 90.81 87 ILE A C 1
ATOM 656 O O . ILE A 1 87 ? 14.051 5.938 -9.322 1.00 90.81 87 ILE A O 1
ATOM 660 N N . ILE A 1 88 ? 15.134 4.028 -8.854 1.00 86.19 88 ILE A N 1
ATOM 661 C CA . ILE A 1 88 ? 16.312 4.635 -8.252 1.00 86.19 88 ILE A CA 1
ATOM 662 C C . ILE A 1 88 ? 17.455 4.397 -9.231 1.00 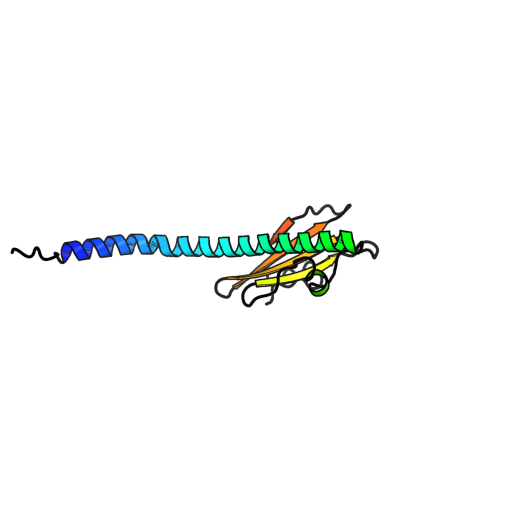86.19 88 ILE A C 1
ATOM 664 O O . ILE A 1 88 ? 17.837 3.258 -9.512 1.00 86.19 88 ILE A O 1
ATOM 668 N N . LEU A 1 89 ? 17.976 5.485 -9.791 1.00 80.81 89 LEU A N 1
ATOM 669 C CA . LEU A 1 89 ? 19.087 5.430 -10.730 1.00 80.81 89 LEU A CA 1
ATOM 670 C C . LEU A 1 89 ? 20.402 5.316 -9.960 1.00 80.81 89 LEU A C 1
ATOM 672 O O . LEU A 1 89 ? 20.738 6.182 -9.154 1.00 80.81 89 LEU A O 1
ATOM 676 N N . LYS A 1 90 ? 21.182 4.279 -10.262 1.00 72.25 90 LYS A N 1
ATOM 677 C CA . LYS A 1 90 ? 22.589 4.180 -9.866 1.00 72.25 90 LYS A CA 1
ATOM 678 C C . LYS A 1 90 ? 23.449 4.163 -11.114 1.00 72.25 90 LYS A C 1
ATOM 680 O O . LYS A 1 90 ? 23.246 3.324 -11.985 1.00 72.25 90 LYS A O 1
ATOM 685 N N . ASN A 1 91 ? 24.397 5.094 -11.214 1.00 72.25 91 ASN A N 1
ATOM 686 C CA . ASN A 1 91 ? 25.285 5.220 -12.378 1.00 72.25 91 ASN A CA 1
ATOM 687 C C . ASN A 1 91 ? 24.524 5.278 -13.723 1.00 72.25 91 ASN A C 1
ATOM 689 O O . ASN A 1 91 ? 24.980 4.733 -14.722 1.00 72.25 91 ASN A O 1
ATOM 693 N N . GLY A 1 92 ? 23.336 5.897 -13.739 1.00 69.12 92 GLY A N 1
ATOM 694 C CA . GLY A 1 92 ? 22.491 6.004 -14.935 1.00 69.12 92 GLY A CA 1
ATOM 695 C C . GLY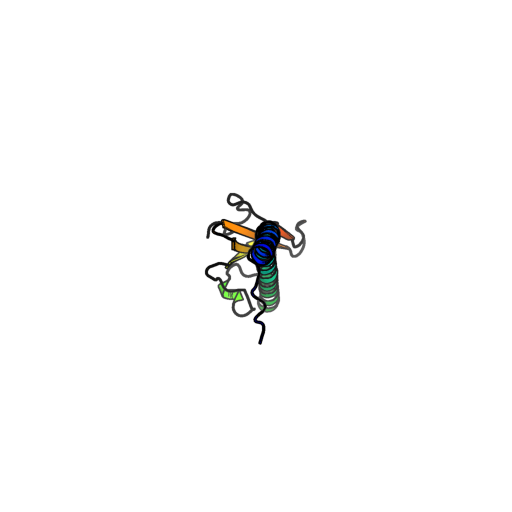 A 1 92 ? 21.651 4.765 -15.271 1.00 69.12 92 GLY A C 1
ATOM 696 O O . GLY A 1 92 ? 20.936 4.792 -16.269 1.00 69.12 92 GLY A O 1
ATOM 697 N N . VAL A 1 93 ? 21.681 3.708 -14.448 1.00 67.75 93 VAL A N 1
ATOM 698 C CA . VAL A 1 93 ? 20.894 2.478 -14.650 1.00 67.75 93 VAL A CA 1
ATOM 699 C C . VAL A 1 93 ? 19.847 2.312 -13.540 1.00 67.75 93 VAL A C 1
ATOM 701 O O . VAL A 1 93 ? 20.147 2.467 -12.355 1.00 67.75 93 VAL A O 1
ATOM 704 N N . GLY A 1 94 ? 18.602 2.006 -13.920 1.00 69.81 94 GLY A N 1
ATOM 705 C CA . GLY A 1 94 ? 17.484 1.745 -13.004 1.00 69.81 94 GLY A CA 1
ATOM 706 C C . GLY A 1 94 ? 17.519 0.324 -12.446 1.00 69.81 94 GLY A C 1
ATOM 707 O O . GLY A 1 94 ? 16.781 -0.533 -12.921 1.00 69.81 94 GLY A O 1
ATOM 708 N N . MET A 1 95 ? 18.394 0.088 -11.464 1.00 77.81 95 MET A N 1
ATOM 709 C CA . MET A 1 95 ? 18.624 -1.230 -10.839 1.00 77.81 95 MET A CA 1
ATOM 710 C C . MET A 1 95 ? 17.856 -1.432 -9.523 1.00 77.81 95 MET A C 1
ATOM 712 O O . MET A 1 95 ? 17.948 -2.476 -8.890 1.00 77.81 95 MET A O 1
ATOM 716 N N . SER A 1 96 ? 17.102 -0.426 -9.100 1.00 85.50 96 SER A N 1
ATOM 717 C CA . SER A 1 96 ? 16.301 -0.426 -7.879 1.00 85.50 96 SER A CA 1
ATOM 718 C C . SER A 1 96 ? 15.004 0.321 -8.155 1.00 85.50 96 SER A C 1
ATOM 720 O O . SER A 1 96 ? 14.974 1.213 -9.010 1.00 85.50 96 SER A O 1
ATOM 722 N N . TYR A 1 97 ? 13.946 0.004 -7.418 1.00 90.44 97 TYR A N 1
ATOM 723 C CA . TYR A 1 97 ? 12.686 0.733 -7.495 1.00 90.44 97 TYR A CA 1
ATOM 724 C C . TYR A 1 97 ? 12.130 1.022 -6.110 1.00 90.44 97 TYR A C 1
ATOM 726 O O . TYR A 1 97 ? 12.468 0.382 -5.115 1.00 90.44 97 TYR A O 1
ATOM 734 N N . TRP A 1 98 ? 11.238 1.999 -6.069 1.00 93.12 98 TRP A N 1
ATOM 735 C CA . TRP A 1 98 ? 10.391 2.263 -4.925 1.00 93.12 98 TRP A CA 1
ATOM 736 C C . TRP A 1 98 ? 8.926 2.162 -5.337 1.00 93.12 98 TRP A C 1
ATOM 738 O O . TRP A 1 98 ? 8.545 2.412 -6.486 1.00 93.12 98 TRP A O 1
ATOM 748 N N . ILE A 1 99 ? 8.090 1.794 -4.378 1.00 95.00 99 ILE A N 1
ATOM 749 C CA . ILE A 1 99 ? 6.638 1.790 -4.477 1.00 95.00 99 ILE A CA 1
ATOM 750 C C . ILE A 1 99 ? 6.123 2.584 -3.288 1.00 95.00 99 ILE A C 1
ATOM 752 O O . ILE A 1 99 ? 6.493 2.328 -2.144 1.00 95.00 99 ILE A O 1
ATOM 756 N N . ASN A 1 100 ? 5.273 3.560 -3.562 1.00 95.81 100 ASN A N 1
ATOM 757 C CA . ASN A 1 100 ? 4.613 4.364 -2.553 1.00 95.81 100 ASN A CA 1
ATOM 758 C C . ASN A 1 100 ? 3.125 4.012 -2.546 1.00 95.81 100 ASN A C 1
ATOM 760 O O . ASN A 1 100 ? 2.439 4.191 -3.551 1.00 95.81 100 ASN A O 1
ATOM 764 N N . GLY A 1 101 ? 2.664 3.464 -1.426 1.00 96.56 101 GLY A N 1
ATOM 765 C CA . GLY A 1 101 ? 1.277 3.091 -1.189 1.00 96.56 101 GLY A CA 1
ATOM 766 C C . GLY A 1 101 ? 0.623 4.074 -0.226 1.00 96.56 101 GLY A C 1
ATOM 767 O O . GLY A 1 101 ? 1.192 4.390 0.816 1.00 96.56 101 GLY A O 1
ATOM 768 N N . LEU A 1 102 ? -0.562 4.565 -0.568 1.00 96.12 102 LEU A N 1
ATOM 769 C CA . LEU A 1 102 ? -1.369 5.432 0.282 1.00 96.12 102 LEU A CA 1
ATOM 770 C C . LEU A 1 102 ? -2.687 4.734 0.584 1.00 96.12 102 LEU A C 1
ATOM 772 O O . LEU A 1 102 ? -3.335 4.221 -0.330 1.00 96.12 102 LEU A O 1
ATOM 776 N N . ARG A 1 103 ? -3.111 4.777 1.845 1.00 96.12 103 ARG A N 1
ATOM 777 C CA . ARG A 1 103 ? -4.417 4.289 2.289 1.00 96.12 103 ARG A CA 1
ATOM 778 C C . ARG A 1 103 ? -5.127 5.356 3.107 1.00 96.12 103 ARG A C 1
ATOM 780 O O . ARG A 1 103 ? -4.571 5.854 4.081 1.00 96.12 103 ARG A O 1
ATOM 787 N N . LYS A 1 104 ? -6.367 5.678 2.743 1.00 94.94 104 LYS A N 1
ATOM 788 C CA . LYS A 1 104 ? -7.251 6.502 3.570 1.00 94.94 104 LYS A CA 1
ATOM 789 C C . LYS A 1 104 ? -7.926 5.653 4.638 1.00 94.94 104 LYS A C 1
ATOM 791 O O . LYS A 1 104 ? -8.591 4.662 4.337 1.00 94.94 104 LYS A O 1
ATOM 796 N N . ILE A 1 105 ? -7.779 6.063 5.891 1.00 92.75 105 ILE A N 1
ATOM 797 C CA . ILE A 1 105 ? -8.406 5.432 7.049 1.00 92.75 105 ILE A CA 1
ATOM 798 C C . ILE A 1 105 ? -9.045 6.548 7.870 1.00 92.75 105 ILE A C 1
ATOM 800 O O . ILE A 1 105 ? -8.362 7.441 8.352 1.00 92.75 105 ILE A O 1
ATOM 804 N N . LYS A 1 106 ? -10.381 6.541 7.969 1.00 90.31 106 LYS A N 1
ATOM 805 C CA . LYS A 1 106 ? -11.158 7.538 8.737 1.00 90.31 106 LYS A CA 1
ATOM 806 C C . LYS A 1 106 ? -10.841 9.005 8.383 1.00 90.31 106 LYS A C 1
ATOM 808 O O . LYS A 1 106 ? -10.941 9.885 9.227 1.00 90.31 106 LYS A O 1
ATOM 813 N N . GLY A 1 107 ? -10.487 9.272 7.124 1.00 87.88 107 GLY A N 1
ATOM 814 C CA . GLY A 1 107 ? -10.145 10.613 6.634 1.00 87.88 107 GLY A CA 1
ATOM 815 C C . GLY A 1 107 ? -8.661 10.977 6.741 1.00 87.88 107 GLY A C 1
ATOM 816 O O . GLY A 1 107 ? -8.238 11.939 6.104 1.00 87.88 107 GLY A O 1
ATOM 817 N N . GLU A 1 108 ? -7.856 10.185 7.449 1.00 90.50 108 GLU A N 1
ATOM 818 C CA . GLU A 1 108 ? -6.402 10.339 7.513 1.00 90.50 108 GLU A CA 1
ATOM 819 C C . GLU A 1 108 ? -5.718 9.501 6.427 1.00 90.50 108 GLU A C 1
ATOM 821 O O . GLU A 1 108 ? -6.184 8.419 6.064 1.00 90.50 108 GLU A O 1
ATOM 826 N N . THR A 1 109 ? -4.623 10.015 5.862 1.00 93.00 109 THR A N 1
ATOM 827 C CA . THR A 1 109 ? -3.852 9.309 4.828 1.00 93.00 109 THR A CA 1
ATOM 828 C C . THR A 1 109 ? -2.631 8.658 5.458 1.00 93.00 109 THR A C 1
ATOM 830 O O . THR A 1 109 ? -1.699 9.345 5.867 1.00 93.00 109 THR A O 1
ATOM 833 N N . HIS A 1 110 ? -2.623 7.329 5.484 1.00 93.88 110 HIS A N 1
ATOM 834 C CA . HIS A 1 110 ? -1.463 6.531 5.855 1.00 93.88 110 HIS A CA 1
ATOM 835 C C . HIS A 1 110 ? -0.610 6.273 4.623 1.00 93.88 110 HIS A C 1
ATOM 837 O O . HIS A 1 110 ? -1.122 5.924 3.558 1.00 93.88 110 HIS A O 1
ATOM 843 N N . CYS A 1 111 ? 0.696 6.448 4.771 1.00 95.31 111 CYS A N 1
ATOM 844 C CA . CYS A 1 111 ? 1.642 6.456 3.670 1.00 95.31 111 CYS A CA 1
ATOM 845 C C . CYS A 1 111 ? 2.743 5.443 3.941 1.00 95.31 111 CYS A C 1
ATOM 847 O O . CYS A 1 111 ? 3.381 5.470 4.990 1.00 95.31 111 CYS A O 1
ATOM 849 N N . TRP A 1 112 ? 2.972 4.562 2.980 1.00 95.50 112 TRP A N 1
ATOM 850 C CA . TRP A 1 112 ? 3.954 3.498 3.073 1.00 95.50 112 TRP A CA 1
ATOM 851 C C . TRP A 1 112 ? 4.889 3.540 1.880 1.00 95.50 112 TRP A C 1
ATOM 853 O O . TRP A 1 112 ? 4.518 3.904 0.759 1.00 95.50 112 TRP A O 1
ATOM 863 N N . LEU A 1 113 ? 6.127 3.158 2.141 1.00 94.25 113 LEU A N 1
ATOM 864 C CA . LEU A 1 113 ? 7.181 3.037 1.161 1.00 94.25 113 LEU A CA 1
ATOM 865 C C . LEU A 1 113 ? 7.715 1.616 1.195 1.00 94.25 113 LEU A C 1
ATOM 867 O O . LEU A 1 113 ? 8.057 1.103 2.257 1.00 94.25 113 LEU A O 1
ATOM 871 N N . TYR A 1 114 ? 7.799 1.011 0.022 1.00 92.88 114 TYR A N 1
ATOM 872 C CA . TYR A 1 114 ? 8.538 -0.214 -0.210 1.00 92.88 114 TYR A CA 1
ATOM 873 C C . TYR A 1 114 ? 9.679 0.110 -1.160 1.00 92.88 114 TYR A C 1
ATOM 875 O O . TYR A 1 114 ? 9.450 0.688 -2.223 1.00 92.88 114 TYR A O 1
ATOM 883 N N . VAL A 1 115 ? 10.902 -0.236 -0.781 1.00 89.19 115 VAL A N 1
ATOM 884 C CA . VAL A 1 115 ? 12.086 -0.047 -1.624 1.00 89.19 115 VAL A CA 1
ATOM 885 C C . VAL A 1 115 ? 12.691 -1.405 -1.877 1.00 89.19 115 VAL A C 1
ATOM 887 O O . VAL A 1 115 ? 12.967 -2.128 -0.924 1.00 89.19 115 VAL A O 1
ATOM 890 N N . SER A 1 116 ? 12.908 -1.748 -3.140 1.00 84.06 116 SER A N 1
ATOM 891 C CA . SER A 1 116 ? 13.696 -2.915 -3.506 1.00 84.06 116 SER A CA 1
ATOM 892 C C . SER A 1 116 ? 15.113 -2.491 -3.865 1.00 84.06 116 SER A C 1
ATOM 894 O O . SER A 1 116 ? 15.376 -1.388 -4.366 1.00 84.06 116 SER A O 1
ATOM 896 N N . SER A 1 117 ? 16.048 -3.406 -3.659 1.00 69.31 117 SER A N 1
ATOM 897 C CA . SER A 1 117 ? 17.381 -3.239 -4.189 1.00 69.31 117 SER A CA 1
ATOM 898 C C . SER A 1 117 ? 17.911 -4.496 -4.845 1.00 69.31 117 SER A C 1
ATOM 900 O O . SER A 1 117 ? 17.994 -5.553 -4.220 1.00 69.31 117 SER A O 1
ATOM 902 N N . LEU A 1 118 ? 18.334 -4.366 -6.104 1.00 61.31 118 LEU A N 1
ATOM 903 C CA . LEU A 1 118 ? 19.279 -5.306 -6.682 1.00 61.31 118 LEU A CA 1
ATOM 904 C C . LEU A 1 118 ? 20.694 -4.776 -6.434 1.00 61.31 118 LEU A C 1
ATOM 906 O O . LEU A 1 118 ? 21.041 -3.672 -6.840 1.00 61.31 118 LEU A O 1
ATOM 910 N N . MET A 1 119 ? 21.488 -5.598 -5.744 1.00 46.84 119 MET A N 1
ATOM 911 C CA . MET A 1 119 ? 22.952 -5.561 -5.615 1.00 46.84 119 MET A CA 1
ATOM 912 C C . MET A 1 119 ? 23.606 -4.197 -5.292 1.00 46.84 119 MET A C 1
ATOM 914 O O . MET A 1 119 ? 23.748 -3.304 -6.123 1.00 46.84 119 MET A O 1
ATOM 918 N N . GLY A 1 120 ? 24.161 -4.085 -4.078 1.00 49.34 120 GLY A N 1
ATOM 919 C CA . GLY A 1 120 ? 25.102 -3.014 -3.714 1.00 49.34 120 GLY A CA 1
ATOM 920 C C . GLY A 1 120 ? 24.486 -1.764 -3.074 1.00 49.34 120 GLY A C 1
ATOM 921 O O . GLY A 1 120 ? 25.158 -0.739 -2.958 1.00 49.34 120 GLY A O 1
ATOM 922 N N . THR A 1 121 ? 23.221 -1.790 -2.653 1.00 47.44 121 THR A N 1
ATOM 923 C CA . THR A 1 121 ? 22.730 -0.933 -1.554 1.00 47.44 121 THR A CA 1
ATOM 924 C C . THR A 1 121 ? 22.611 -1.770 -0.288 1.00 47.44 121 THR A C 1
ATOM 926 O O . THR A 1 121 ? 22.250 -2.941 -0.338 1.00 47.44 121 THR A O 1
ATOM 929 N N . THR A 1 122 ? 22.873 -1.160 0.859 1.00 50.03 122 THR A N 1
ATOM 930 C CA . THR A 1 122 ? 22.697 -1.762 2.186 1.00 50.03 122 THR A CA 1
ATOM 931 C C . THR A 1 122 ? 21.229 -1.877 2.618 1.00 50.03 122 THR A C 1
ATOM 933 O O . THR A 1 122 ? 20.945 -2.497 3.641 1.00 50.03 122 THR A O 1
ATOM 936 N N . GLU A 1 123 ? 20.288 -1.308 1.860 1.00 54.31 123 GLU A N 1
ATOM 937 C CA . GLU A 1 123 ? 18.857 -1.351 2.168 1.00 54.31 123 GLU A CA 1
ATOM 938 C C . GLU A 1 123 ? 18.225 -2.637 1.635 1.00 54.31 123 GLU A C 1
ATOM 940 O O . GLU A 1 123 ? 18.031 -2.804 0.431 1.00 54.31 123 GLU A O 1
ATOM 945 N N . LYS A 1 124 ? 17.914 -3.566 2.545 1.00 59.69 124 LYS A N 1
ATOM 946 C CA . LYS A 1 124 ? 17.078 -4.734 2.245 1.00 59.69 124 LYS A CA 1
ATOM 947 C C . LYS A 1 124 ? 15.676 -4.273 1.846 1.00 59.69 124 LYS A C 1
ATOM 949 O O . LYS A 1 124 ? 15.211 -3.243 2.340 1.00 59.69 124 LYS A O 1
ATOM 954 N N . ALA A 1 125 ? 15.000 -5.079 1.024 1.00 71.12 125 ALA A N 1
ATOM 955 C CA . ALA A 1 125 ? 13.579 -4.908 0.745 1.00 71.12 125 ALA A CA 1
ATOM 956 C C . ALA A 1 125 ? 12.814 -4.707 2.058 1.00 71.12 125 ALA A C 1
ATOM 958 O O . ALA A 1 125 ? 12.823 -5.585 2.924 1.00 71.12 125 ALA A O 1
ATOM 959 N N . SER A 1 126 ? 12.249 -3.518 2.249 1.00 80.19 126 SER A N 1
ATOM 960 C CA . SER A 1 126 ? 11.661 -3.131 3.528 1.00 80.19 126 SER A CA 1
ATOM 961 C C . SER A 1 126 ? 10.475 -2.206 3.337 1.00 80.19 126 SER A C 1
ATOM 963 O O . SER A 1 126 ? 10.462 -1.341 2.460 1.00 80.19 126 SER A O 1
ATOM 965 N N . PHE A 1 127 ? 9.476 -2.421 4.187 1.00 88.06 127 PHE A N 1
ATOM 966 C CA . PHE A 1 127 ? 8.376 -1.497 4.373 1.00 88.06 127 PHE A CA 1
ATOM 967 C C . PHE A 1 127 ? 8.782 -0.440 5.388 1.00 88.06 127 PHE A C 1
ATOM 969 O O . PHE A 1 127 ? 9.279 -0.758 6.469 1.00 88.06 127 PHE A O 1
ATOM 976 N N . LYS A 1 128 ? 8.525 0.818 5.051 1.00 92.12 128 LYS A N 1
ATOM 977 C CA . LYS A 1 128 ? 8.666 1.949 5.957 1.00 92.12 128 LYS A CA 1
ATOM 978 C C . LYS A 1 128 ? 7.390 2.779 5.906 1.00 92.12 128 LYS A C 1
ATOM 980 O O . LYS A 1 128 ? 6.984 3.222 4.833 1.00 92.12 128 LYS A O 1
ATOM 985 N N . GLU A 1 129 ? 6.780 3.008 7.061 1.00 92.81 129 GLU A N 1
ATOM 986 C CA . GLU A 1 129 ? 5.736 4.021 7.191 1.00 92.81 129 GLU A CA 1
ATOM 987 C C . GLU A 1 129 ? 6.372 5.414 7.094 1.00 92.81 129 GLU A C 1
ATOM 989 O O . GLU A 1 129 ? 7.418 5.676 7.695 1.00 92.81 129 GLU A O 1
ATOM 994 N N . LEU A 1 130 ? 5.761 6.294 6.305 1.00 92.06 130 LEU A N 1
ATOM 995 C CA . LEU A 1 130 ? 6.239 7.650 6.073 1.00 92.06 130 LEU A CA 1
ATOM 996 C C . LEU A 1 130 ? 5.336 8.667 6.758 1.00 92.06 130 LEU A C 1
ATOM 998 O O . LEU A 1 130 ? 4.109 8.618 6.656 1.00 92.06 130 LEU A O 1
ATOM 1002 N N . LYS A 1 131 ? 5.960 9.665 7.380 1.00 89.88 131 LYS A N 1
ATOM 1003 C CA . LYS A 1 131 ? 5.270 10.884 7.804 1.00 89.88 131 LYS A CA 1
ATOM 1004 C C . LYS A 1 131 ? 4.970 11.760 6.590 1.00 89.88 131 LYS A C 1
ATOM 1006 O O . LYS A 1 131 ? 5.704 11.745 5.606 1.00 89.88 131 LYS A O 1
ATOM 1011 N N . ALA A 1 132 ? 3.949 12.611 6.694 1.00 84.81 132 ALA A N 1
ATOM 1012 C CA . ALA A 1 132 ? 3.518 13.478 5.593 1.00 84.81 132 ALA A CA 1
ATOM 1013 C C . ALA A 1 132 ? 4.630 14.381 5.014 1.00 84.81 132 ALA A C 1
ATOM 1015 O O . ALA A 1 132 ? 4.593 14.719 3.833 1.00 84.81 132 ALA A O 1
ATOM 1016 N N . SER A 1 133 ? 5.621 14.755 5.829 1.00 86.12 133 SER A N 1
ATOM 1017 C CA . SER A 1 133 ? 6.769 15.573 5.424 1.00 86.12 133 SER A CA 1
ATOM 1018 C C . SER A 1 133 ? 7.942 14.781 4.829 1.00 86.12 133 SER A C 1
ATOM 1020 O O . SER A 1 133 ? 8.853 15.387 4.267 1.00 86.12 133 SER A O 1
ATOM 1022 N N . GLU A 1 134 ? 7.966 13.450 4.945 1.00 88.25 134 GLU A N 1
ATOM 1023 C CA . GLU A 1 134 ? 9.073 12.622 4.459 1.00 88.25 134 GLU A CA 1
ATOM 1024 C C . GLU A 1 134 ? 8.895 12.303 2.972 1.00 88.25 134 GLU A C 1
ATOM 1026 O O . GLU A 1 134 ? 7.994 11.558 2.595 1.00 88.25 134 GLU A O 1
ATOM 1031 N N . GLN A 1 135 ? 9.771 12.834 2.117 1.00 88.00 135 GLN A N 1
ATOM 1032 C CA . GLN A 1 135 ? 9.774 12.589 0.667 1.00 88.00 135 GLN A CA 1
ATOM 1033 C C . GLN A 1 135 ? 11.152 12.048 0.235 1.00 88.00 135 GLN A C 1
ATOM 1035 O O . GLN A 1 135 ? 11.965 12.794 -0.310 1.00 88.00 135 GLN A O 1
ATOM 1040 N N . PRO A 1 136 ? 11.470 10.773 0.527 1.00 86.50 136 PRO A N 1
ATOM 1041 C CA . PRO A 1 136 ? 12.821 10.234 0.343 1.00 86.50 136 PRO A CA 1
ATOM 1042 C C . PRO A 1 136 ? 13.243 10.100 -1.127 1.00 86.50 136 PRO A C 1
ATOM 1044 O O . PRO A 1 136 ? 14.436 10.140 -1.419 1.00 86.50 136 PRO A O 1
ATOM 1047 N N . TYR A 1 137 ? 12.284 9.971 -2.050 1.00 87.31 137 TYR A N 1
ATOM 1048 C CA . TYR A 1 137 ? 12.539 9.918 -3.490 1.00 87.31 137 TYR A CA 1
ATOM 1049 C C . TYR A 1 137 ? 11.590 10.849 -4.245 1.00 87.31 137 TYR A C 1
ATOM 1051 O O . TYR A 1 137 ? 10.453 11.080 -3.831 1.00 87.31 137 TYR A O 1
ATOM 1059 N N . THR A 1 138 ? 12.040 11.356 -5.392 1.00 87.88 138 THR A N 1
ATOM 1060 C CA . THR A 1 138 ? 11.223 12.191 -6.277 1.00 87.88 138 THR A CA 1
ATOM 1061 C C . THR A 1 138 ? 9.970 11.440 -6.724 1.00 87.88 138 THR A C 1
ATOM 1063 O O . THR A 1 138 ? 10.075 10.382 -7.333 1.00 87.88 138 THR A O 1
ATOM 1066 N N . GLY A 1 139 ? 8.787 11.995 -6.449 1.00 87.00 139 GLY A N 1
ATOM 1067 C CA . GLY A 1 139 ? 7.494 11.402 -6.816 1.00 87.00 139 GLY A CA 1
ATOM 1068 C C . GLY A 1 139 ? 6.830 10.571 -5.711 1.00 87.00 139 GLY A C 1
ATOM 1069 O O . GLY A 1 139 ? 5.626 10.315 -5.793 1.00 87.00 139 GLY A O 1
ATOM 1070 N N . VAL A 1 140 ? 7.562 10.213 -4.650 1.00 91.38 140 VAL A N 1
ATOM 1071 C CA . VAL A 1 140 ? 6.952 9.721 -3.405 1.00 91.38 140 VAL A CA 1
ATOM 1072 C C . VAL A 1 140 ? 6.216 10.885 -2.769 1.00 91.38 140 VAL A C 1
ATOM 1074 O O . VAL A 1 140 ? 6.832 11.927 -2.574 1.00 91.38 140 VAL A O 1
ATOM 1077 N N . SER A 1 141 ? 4.930 10.721 -2.444 1.00 91.19 141 SER A N 1
ATOM 1078 C CA . SER A 1 141 ? 4.222 11.707 -1.631 1.00 91.19 141 SER A CA 1
ATOM 1079 C C . SER A 1 141 ? 3.100 11.108 -0.811 1.00 91.19 141 SER A C 1
ATOM 1081 O O . SER A 1 141 ? 2.398 10.222 -1.272 1.00 91.19 141 SER A O 1
ATOM 1083 N N . CYS A 1 142 ? 2.911 11.636 0.392 1.00 90.88 142 CYS A N 1
ATOM 1084 C CA . CYS A 1 142 ? 1.865 11.200 1.312 1.00 90.88 142 CYS A CA 1
ATOM 1085 C C . CYS A 1 142 ? 0.610 12.076 1.223 1.00 90.88 142 CYS A C 1
ATOM 1087 O O . CYS A 1 142 ? -0.306 11.950 2.031 1.00 90.88 142 CYS A O 1
ATOM 1089 N N . THR A 1 143 ? 0.571 12.975 0.239 1.00 89.06 143 THR A N 1
ATOM 1090 C CA . THR A 1 143 ? -0.627 13.712 -0.149 1.00 89.06 143 THR A CA 1
ATOM 1091 C C . THR A 1 143 ? -1.445 12.886 -1.134 1.00 89.06 143 THR A C 1
ATOM 1093 O O . THR A 1 143 ? -0.889 12.172 -1.978 1.00 89.06 143 THR A O 1
ATOM 1096 N N . TRP A 1 144 ? -2.770 12.987 -1.000 1.00 86.50 144 TRP A N 1
ATOM 1097 C CA . TRP A 1 144 ? -3.722 12.184 -1.758 1.00 86.50 144 TRP A CA 1
ATOM 1098 C C . TRP A 1 144 ? -3.585 12.380 -3.265 1.00 86.50 144 TRP A C 1
ATOM 1100 O O . TRP A 1 144 ? -4.036 13.419 -3.792 1.00 86.50 144 TRP A O 1
#

Radius of gyration: 23.75 Å; Cα contacts (8 Å, |Δi|>4): 208; chains: 1; bounding box: 78×36×56 Å